Protein AF-A0A660TNU0-F1 (afdb_monomer)

Foldseek 3Di:
DQPPCLVVDQDAAEAAADLQCCVVHLSHPHYHYQNHPDPVSVVVVVCCVVVVDPDPDDHDPCNCVPPPSNVD

Mean predicted aligned error: 4.05 Å

Radius of gyration: 12.71 Å; Cα contacts (8 Å, |Δi|>4): 78; chains: 1; bounding box: 33×24×29 Å

Secondary structure (DSSP, 8-state):
---GGGGTS--EEEESS-TTGGGT-TT-SEEEE-----HHHHHHHHHHHTTSS-------GGGGTT-GGGG-

Solvent-accessible surface area (backbone atoms only — not comparable to full-atom values): 4635 Å² total; per-residue (Å²): 134,82,74,67,55,55,81,79,40,99,49,76,47,73,34,37,57,56,75,47,57,45,74,85,46,43,78,55,88,38,78,42,80,60,64,41,84,44,74,69,48,53,52,52,52,52,39,35,75,73,65,80,36,82,88,84,80,82,85,63,79,64,38,40,68,89,41,71,62,52,75,112

Sequence (72 aa):
DIPWYVYEIPTVFVSLNFTTHLTDVPMVKTYINAYKNSRTVIRQVIQKMMGDSEFKGSYNENVWCNKWETRR

p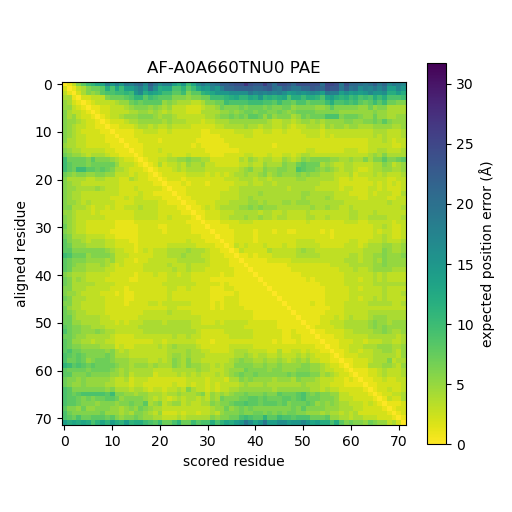LDDT: mean 90.22, std 7.81, range [52.81, 97.88]

Structure (mmCIF, N/CA/C/O backbone):
data_AF-A0A660TNU0-F1
#
_entry.id   AF-A0A660TNU0-F1
#
loop_
_atom_site.group_PDB
_atom_site.id
_atom_site.type_symbol
_atom_site.label_atom_id
_atom_site.label_alt_id
_atom_site.label_comp_id
_atom_site.label_asym_id
_atom_site.label_entity_id
_atom_site.label_seq_id
_atom_site.pdbx_PDB_ins_code
_atom_site.Cartn_x
_atom_site.Cartn_y
_atom_site.Cartn_z
_atom_site.occupancy
_atom_site.B_iso_or_equiv
_atom_site.auth_seq_id
_atom_site.auth_comp_id
_atom_site.auth_asym_id
_atom_site.auth_atom_id
_atom_site.pdbx_PDB_model_num
ATOM 1 N N . ASP A 1 1 ? 16.316 -12.035 -5.078 1.00 52.81 1 ASP A N 1
ATOM 2 C CA . ASP A 1 1 ? 15.829 -12.155 -6.461 1.00 52.81 1 ASP A CA 1
ATOM 3 C C . ASP A 1 1 ? 14.655 -11.243 -6.713 1.00 52.81 1 ASP A C 1
ATOM 5 O O . ASP A 1 1 ? 13.824 -11.057 -5.831 1.00 52.81 1 ASP A O 1
ATOM 9 N N . ILE A 1 2 ? 14.625 -10.655 -7.905 1.00 60.56 2 ILE A N 1
ATOM 10 C CA . ILE A 1 2 ? 13.514 -9.840 -8.396 1.00 60.56 2 ILE A CA 1
ATOM 11 C C . ILE A 1 2 ? 12.438 -10.814 -8.898 1.00 60.56 2 ILE A C 1
ATOM 13 O O . ILE A 1 2 ? 12.745 -11.636 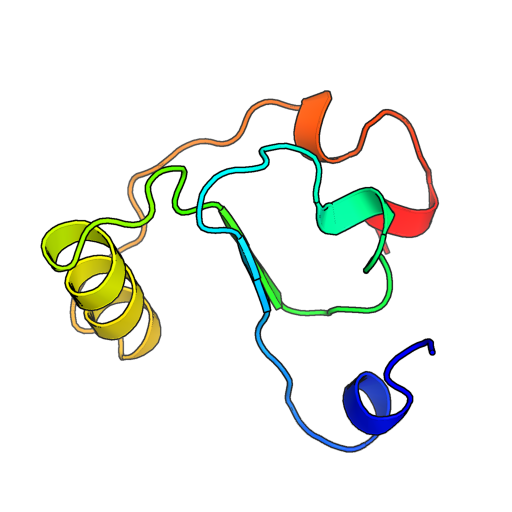-9.757 1.00 60.56 2 ILE A O 1
ATOM 17 N N . PRO A 1 3 ? 11.193 -10.761 -8.402 1.00 72.81 3 PRO A N 1
ATOM 18 C CA . PRO A 1 3 ? 10.153 -11.687 -8.832 1.00 72.81 3 PRO A CA 1
ATOM 19 C C . PRO A 1 3 ? 9.695 -11.407 -10.274 1.00 72.81 3 PRO A C 1
ATOM 21 O O . PRO A 1 3 ? 8.808 -10.592 -10.518 1.00 72.81 3 PRO A O 1
ATOM 24 N N . TRP A 1 4 ? 10.290 -12.099 -11.248 1.00 77.31 4 TRP A N 1
ATOM 25 C CA . TRP A 1 4 ? 9.930 -12.046 -12.679 1.00 77.31 4 TRP A CA 1
ATOM 26 C C . TRP A 1 4 ? 8.463 -12.402 -12.943 1.00 77.31 4 TRP A C 1
ATOM 28 O O . TRP A 1 4 ? 7.840 -11.839 -13.841 1.00 77.31 4 TRP A O 1
ATOM 38 N N . TYR A 1 5 ? 7.881 -13.263 -12.107 1.00 83.12 5 TYR A N 1
ATOM 39 C CA . TYR A 1 5 ? 6.483 -13.680 -12.214 1.00 83.12 5 TYR A CA 1
ATOM 40 C C . TYR A 1 5 ? 5.483 -12.526 -12.082 1.00 83.12 5 TYR A C 1
ATOM 42 O O . TYR A 1 5 ? 4.347 -12.677 -12.511 1.00 83.12 5 TYR A O 1
ATOM 50 N N . VAL A 1 6 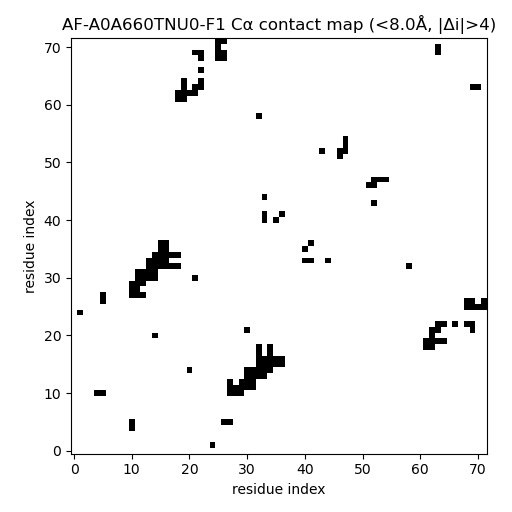? 5.879 -11.358 -11.561 1.00 87.00 6 VAL A N 1
ATOM 51 C CA . VAL A 1 6 ? 5.008 -10.168 -11.511 1.00 87.00 6 VAL A CA 1
ATOM 52 C C . VAL A 1 6 ? 4.570 -9.716 -12.915 1.00 87.00 6 VAL A C 1
ATOM 54 O O . VAL A 1 6 ? 3.515 -9.096 -13.066 1.00 87.00 6 VAL A O 1
ATOM 57 N N . TYR A 1 7 ? 5.351 -10.044 -13.949 1.00 85.25 7 TYR A N 1
ATOM 58 C CA . TYR A 1 7 ? 5.018 -9.737 -15.342 1.00 85.25 7 TYR A CA 1
ATOM 59 C C . TYR A 1 7 ? 4.168 -10.816 -16.024 1.00 85.25 7 TYR A C 1
ATOM 61 O O . TYR A 1 7 ? 3.471 -10.506 -16.988 1.00 85.25 7 TYR A O 1
ATOM 69 N N . GLU A 1 8 ? 4.199 -12.049 -15.522 1.00 89.69 8 GLU A N 1
ATOM 70 C CA . GLU A 1 8 ? 3.512 -13.204 -16.118 1.00 89.69 8 GLU A CA 1
ATOM 71 C C . GLU A 1 8 ? 2.189 -13.525 -15.414 1.00 89.69 8 GLU A C 1
ATOM 73 O O . GLU A 1 8 ? 1.226 -13.958 -16.045 1.00 89.69 8 GLU A O 1
ATOM 78 N N . ILE A 1 9 ? 2.126 -13.290 -14.103 1.00 89.75 9 ILE A N 1
ATOM 79 C CA . ILE A 1 9 ? 1.011 -13.656 -13.235 1.00 89.75 9 ILE A CA 1
ATOM 80 C C . ILE A 1 9 ? 0.517 -12.395 -12.516 1.00 89.75 9 ILE A C 1
ATOM 82 O O . ILE A 1 9 ? 1.319 -11.696 -11.883 1.00 89.75 9 ILE A O 1
ATOM 86 N N . PRO A 1 10 ? -0.799 -12.099 -12.547 1.00 89.88 10 PRO A N 1
ATOM 87 C CA . PRO A 1 10 ? -1.378 -11.024 -11.751 1.00 89.88 10 PRO A CA 1
ATOM 88 C C . PRO A 1 10 ? -0.979 -11.161 -10.280 1.00 89.88 10 PRO A C 1
ATOM 90 O O . PRO A 1 10 ? -1.350 -12.117 -9.602 1.00 89.88 10 PRO A O 1
ATOM 93 N N . THR A 1 11 ? -0.193 -10.200 -9.802 1.00 90.88 11 THR A N 1
ATOM 94 C CA . THR A 1 11 ? 0.415 -10.240 -8.472 1.00 90.88 11 THR A CA 1
ATOM 95 C C . THR A 1 11 ? 0.018 -8.997 -7.689 1.00 90.88 11 THR A C 1
ATOM 97 O O . THR A 1 11 ? 0.214 -7.873 -8.152 1.00 90.88 11 THR A O 1
ATOM 100 N N . VAL A 1 12 ? -0.512 -9.203 -6.483 1.00 92.81 12 VAL A N 1
ATOM 101 C CA . VAL A 1 12 ? -0.814 -8.138 -5.520 1.00 92.81 12 VAL A CA 1
ATOM 102 C C . VAL A 1 12 ? 0.194 -8.211 -4.382 1.00 92.81 12 VAL A C 1
ATOM 104 O O . VAL A 1 12 ? 0.403 -9.279 -3.806 1.00 92.81 12 VAL A O 1
ATOM 107 N N . PHE A 1 13 ? 0.796 -7.076 -4.035 1.00 93.50 13 PHE A N 1
ATOM 108 C CA . PHE A 1 13 ? 1.722 -6.973 -2.913 1.00 93.50 13 PHE A CA 1
ATOM 109 C C . PHE A 1 13 ? 1.059 -6.273 -1.726 1.00 93.50 13 PHE A C 1
ATOM 111 O O . PHE A 1 13 ? 0.519 -5.176 -1.866 1.00 93.50 13 PHE A O 1
ATOM 118 N N . VAL A 1 14 ? 1.130 -6.881 -0.540 1.00 95.12 14 VAL A N 1
ATOM 119 C CA . VAL A 1 14 ? 0.583 -6.309 0.698 1.00 95.12 14 VAL A CA 1
ATOM 120 C C . VAL A 1 14 ? 1.711 -6.098 1.702 1.00 95.12 14 VAL A C 1
ATOM 122 O O . VAL A 1 14 ? 2.250 -7.057 2.255 1.00 95.12 14 VAL A O 1
ATOM 125 N N . SER A 1 15 ? 2.046 -4.839 1.985 1.00 94.88 15 SER A N 1
ATOM 126 C CA . SER A 1 15 ? 2.995 -4.503 3.045 1.00 94.88 15 SER A CA 1
ATOM 127 C C . SER A 1 15 ? 2.285 -4.412 4.388 1.00 94.88 15 SER A C 1
ATOM 129 O O . SER A 1 15 ? 1.412 -3.569 4.605 1.00 94.88 15 SER A O 1
ATOM 131 N N . LEU A 1 16 ? 2.682 -5.277 5.319 1.00 94.00 16 LEU A N 1
ATOM 132 C CA . LEU A 1 16 ? 2.075 -5.340 6.644 1.00 94.00 16 LEU A CA 1
ATOM 133 C C . LEU A 1 16 ? 2.666 -4.355 7.650 1.00 94.00 16 LEU A C 1
ATOM 135 O O . LEU A 1 16 ? 2.037 -4.173 8.671 1.00 94.00 16 LEU A O 1
ATOM 139 N N . ASN A 1 17 ? 3.825 -3.732 7.419 1.00 89.12 17 ASN A N 1
ATOM 140 C CA . ASN A 1 17 ? 4.440 -2.824 8.407 1.00 89.12 17 ASN A CA 1
ATOM 141 C C . ASN A 1 17 ? 5.198 -1.662 7.748 1.00 89.12 17 ASN A C 1
ATOM 143 O O . ASN A 1 17 ? 5.036 -0.514 8.151 1.00 89.12 17 ASN A O 1
ATOM 147 N N . PHE A 1 18 ? 6.024 -1.941 6.736 1.00 88.00 18 PHE A N 1
ATOM 148 C CA . PHE A 1 18 ? 6.874 -0.924 6.118 1.00 88.00 18 PHE A CA 1
ATOM 149 C C . PHE A 1 18 ? 6.074 -0.009 5.193 1.00 88.00 18 PHE A C 1
ATOM 151 O O . PHE A 1 18 ? 5.446 -0.468 4.239 1.00 88.00 18 PHE A O 1
ATOM 158 N N . THR A 1 19 ?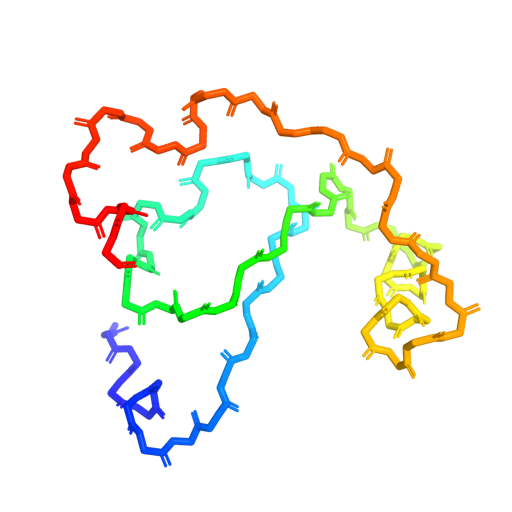 6.134 1.294 5.454 1.00 86.75 19 THR A N 1
ATOM 159 C CA . THR A 1 19 ? 5.396 2.313 4.693 1.00 86.75 19 THR A CA 1
ATOM 160 C C . THR A 1 19 ? 6.014 2.607 3.326 1.00 86.75 19 THR A C 1
ATOM 162 O O . THR A 1 19 ? 5.316 3.103 2.444 1.00 86.75 19 THR A O 1
ATOM 165 N N . THR A 1 20 ? 7.289 2.257 3.147 1.00 91.12 20 THR A N 1
ATOM 166 C CA . THR A 1 20 ? 8.112 2.524 1.959 1.00 91.12 20 THR A CA 1
ATOM 167 C C . THR A 1 20 ? 8.517 1.254 1.207 1.00 91.12 20 THR A C 1
ATOM 169 O O . THR A 1 20 ? 9.377 1.318 0.341 1.00 91.12 20 THR A O 1
ATOM 172 N N . HIS A 1 21 ? 7.915 0.096 1.510 1.00 90.69 21 HIS A N 1
ATOM 173 C CA . HIS A 1 21 ? 8.333 -1.202 0.947 1.00 90.69 21 HIS A CA 1
ATOM 174 C C . HIS A 1 21 ? 8.247 -1.257 -0.585 1.00 90.69 21 HIS A C 1
ATOM 176 O O . HIS A 1 21 ? 8.917 -2.057 -1.229 1.00 90.69 21 HIS A O 1
ATOM 182 N N . LEU A 1 22 ? 7.440 -0.375 -1.175 1.00 89.94 22 LEU A N 1
ATOM 183 C CA . LEU A 1 22 ? 7.328 -0.223 -2.614 1.00 89.94 22 LEU A CA 1
ATOM 184 C C . LEU A 1 22 ? 8.673 0.070 -3.300 1.00 89.94 22 LEU A C 1
ATOM 186 O O . LEU A 1 22 ? 8.850 -0.310 -4.453 1.00 89.94 22 LEU A O 1
ATOM 190 N N . THR A 1 23 ? 9.640 0.695 -2.618 1.00 90.69 23 THR A N 1
ATOM 191 C CA . THR A 1 23 ? 10.954 0.983 -3.219 1.00 90.69 23 THR A CA 1
ATOM 192 C C . THR A 1 23 ? 11.740 -0.261 -3.600 1.00 90.69 23 THR A C 1
ATOM 194 O O . THR A 1 23 ? 12.609 -0.170 -4.463 1.00 90.69 23 THR A O 1
ATOM 197 N N . ASP A 1 24 ? 11.449 -1.389 -2.956 1.00 89.25 24 ASP A N 1
ATOM 198 C CA . ASP A 1 24 ? 12.138 -2.660 -3.182 1.00 89.25 24 ASP A CA 1
ATOM 199 C C . ASP A 1 24 ? 11.391 -3.526 -4.203 1.00 89.25 24 ASP A C 1
ATOM 201 O O . ASP A 1 24 ? 11.961 -4.441 -4.798 1.00 89.25 24 ASP A O 1
ATOM 205 N N . VAL A 1 25 ? 10.113 -3.211 -4.435 1.00 89.06 25 VAL A N 1
ATOM 206 C CA . VAL A 1 25 ? 9.235 -3.907 -5.378 1.00 89.06 25 VAL A CA 1
ATOM 207 C C . VAL A 1 25 ? 8.536 -2.948 -6.357 1.00 89.06 25 VAL A C 1
ATOM 209 O O . VAL A 1 25 ? 7.329 -3.058 -6.556 1.00 89.06 25 VAL A O 1
ATOM 212 N N . PRO A 1 26 ? 9.249 -2.021 -7.030 1.00 89.38 26 PRO A N 1
ATOM 213 C CA . PRO A 1 26 ? 8.622 -1.002 -7.882 1.00 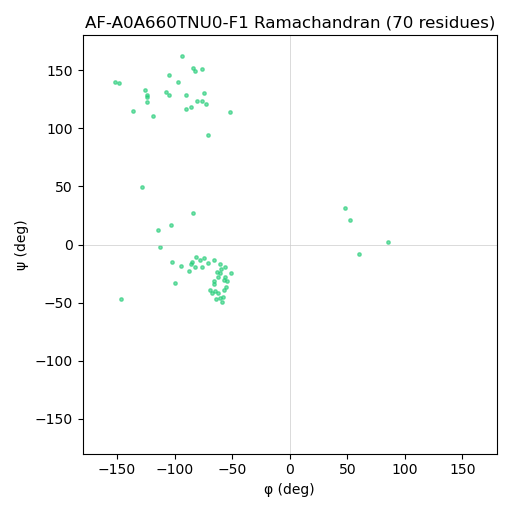89.38 26 PRO A CA 1
ATOM 214 C C . PRO A 1 26 ? 7.915 -1.580 -9.120 1.00 89.38 26 PRO A C 1
ATOM 216 O O . PRO A 1 26 ? 7.157 -0.888 -9.784 1.00 89.38 26 PRO A O 1
ATOM 219 N N . MET A 1 27 ? 8.158 -2.851 -9.446 1.00 88.62 27 MET A N 1
ATOM 220 C CA . MET A 1 27 ? 7.536 -3.551 -10.570 1.00 88.62 27 MET A CA 1
ATOM 221 C C . MET A 1 27 ? 6.094 -4.014 -10.303 1.00 88.62 27 MET A C 1
ATOM 223 O O . MET A 1 27 ? 5.414 -4.439 -11.240 1.00 88.62 27 MET A O 1
ATOM 227 N N . VAL A 1 28 ? 5.624 -4.001 -9.048 1.00 89.94 28 VAL A N 1
ATOM 228 C CA . VAL A 1 28 ? 4.274 -4.484 -8.714 1.00 89.94 28 VAL A CA 1
ATOM 229 C C . VAL A 1 28 ? 3.215 -3.480 -9.152 1.00 89.94 28 VAL A C 1
ATOM 231 O O . VAL A 1 28 ? 3.272 -2.302 -8.823 1.00 89.94 28 VAL A O 1
ATOM 234 N N . LYS A 1 29 ? 2.199 -3.969 -9.866 1.00 89.50 29 LYS A N 1
ATOM 235 C CA . LYS A 1 29 ? 1.117 -3.127 -10.408 1.00 89.50 29 LYS A CA 1
ATOM 236 C C . LYS A 1 29 ? 0.030 -2.810 -9.383 1.00 89.50 29 LYS A C 1
ATOM 238 O O . LYS A 1 29 ? -0.761 -1.893 -9.567 1.00 89.50 29 LYS A O 1
ATOM 243 N N . THR A 1 30 ? -0.059 -3.601 -8.316 1.00 92.69 30 THR A N 1
ATOM 244 C CA . THR A 1 30 ? -1.040 -3.408 -7.248 1.00 92.69 30 THR A CA 1
ATOM 245 C C . THR A 1 30 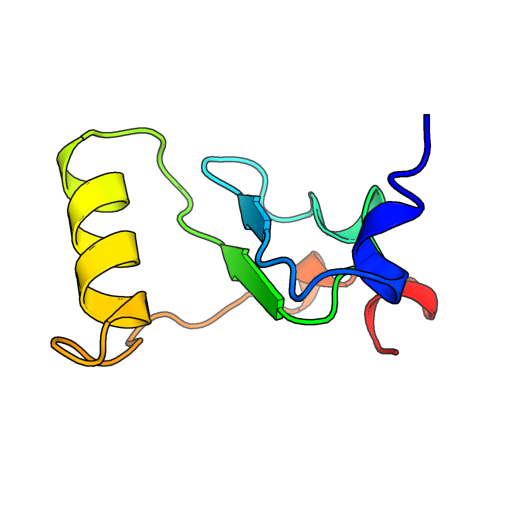? -0.351 -3.579 -5.907 1.00 92.69 30 THR A C 1
ATOM 247 O O . THR A 1 30 ? 0.114 -4.667 -5.564 1.00 92.69 30 THR A O 1
ATOM 250 N N . TYR A 1 31 ? -0.295 -2.487 -5.151 1.00 93.31 31 TYR A N 1
ATOM 251 C CA . TYR A 1 31 ? 0.380 -2.407 -3.865 1.00 93.31 31 TYR A CA 1
ATOM 252 C C . TYR A 1 31 ? -0.581 -1.896 -2.790 1.00 93.31 31 TYR A C 1
ATOM 254 O O . TYR A 1 31 ? -1.274 -0.897 -2.987 1.00 93.31 31 TYR A O 1
ATOM 262 N N . ILE A 1 32 ? -0.614 -2.570 -1.641 1.00 95.25 32 ILE A N 1
ATOM 263 C CA . ILE A 1 32 ? -1.467 -2.223 -0.500 1.00 95.25 32 ILE A CA 1
ATOM 264 C C . ILE A 1 32 ? -0.590 -2.040 0.740 1.00 95.25 32 ILE A C 1
ATOM 266 O O . ILE A 1 32 ? 0.091 -2.969 1.173 1.00 95.25 32 ILE A O 1
ATOM 270 N N . ASN A 1 33 ? -0.661 -0.865 1.368 1.00 95.06 33 ASN A N 1
ATOM 271 C CA . ASN A 1 33 ? -0.103 -0.640 2.702 1.00 95.06 33 ASN A CA 1
ATOM 272 C C . ASN A 1 33 ? -1.159 -0.951 3.775 1.00 95.06 33 ASN A C 1
ATOM 274 O O . ASN A 1 33 ? -2.180 -0.271 3.866 1.00 95.06 33 ASN A O 1
ATOM 278 N N . ALA A 1 34 ? -0.893 -1.956 4.610 1.00 95.06 34 ALA A N 1
ATOM 279 C CA . ALA A 1 34 ? -1.770 -2.379 5.703 1.00 95.06 34 ALA A CA 1
ATOM 280 C C . ALA A 1 34 ? -1.299 -1.898 7.090 1.00 95.06 34 ALA A C 1
ATOM 282 O O . ALA A 1 34 ? -2.078 -1.933 8.040 1.00 95.06 34 ALA A O 1
ATOM 283 N N . TYR A 1 35 ? -0.047 -1.435 7.210 1.00 91.88 35 TYR A N 1
ATOM 284 C CA . TYR A 1 35 ? 0.557 -0.786 8.392 1.00 91.88 35 TYR A CA 1
ATOM 285 C C . TYR A 1 35 ? 0.611 -1.596 9.702 1.00 91.88 35 TYR A C 1
ATOM 287 O O . TYR A 1 35 ? 1.236 -1.142 10.661 1.00 91.88 35 TYR A O 1
ATOM 295 N N . LYS A 1 36 ? -0.028 -2.768 9.783 1.00 94.00 36 LYS A N 1
ATOM 296 C CA . LYS A 1 36 ? 0.096 -3.685 10.921 1.00 94.00 36 LYS A CA 1
ATOM 297 C C . LYS A 1 36 ? -0.039 -5.158 10.520 1.00 94.00 36 LYS A C 1
ATOM 299 O O . LYS A 1 36 ? -0.960 -5.539 9.801 1.00 94.00 36 LYS A O 1
ATOM 304 N N . ASN A 1 37 ? 0.792 -6.023 11.101 1.00 94.62 37 ASN A N 1
ATOM 305 C CA . ASN A 1 37 ? 0.783 -7.479 10.884 1.00 94.62 37 ASN A CA 1
ATOM 306 C C . ASN A 1 37 ? -0.228 -8.272 11.748 1.00 94.62 37 ASN A C 1
ATOM 308 O O . ASN A 1 37 ? -0.011 -9.447 12.044 1.00 94.62 37 ASN A O 1
ATOM 312 N N . SER A 1 38 ? -1.333 -7.661 12.182 1.00 96.44 38 SER A N 1
ATOM 313 C CA . SER A 1 38 ? -2.308 -8.351 13.036 1.00 96.44 38 SER A CA 1
ATOM 314 C C . SER A 1 38 ? -3.303 -9.183 12.222 1.00 96.44 38 SER A C 1
ATOM 316 O O . SER A 1 38 ? -3.668 -8.833 11.099 1.00 96.44 38 SER A O 1
ATOM 318 N N . ARG A 1 39 ? -3.831 -10.259 12.822 1.00 96.75 39 ARG A N 1
ATOM 319 C CA . ARG A 1 39 ? -4.856 -11.116 12.193 1.00 96.75 39 ARG A CA 1
ATOM 320 C C . ARG A 1 39 ? -6.094 -10.331 11.751 1.00 96.75 39 ARG A C 1
ATOM 322 O O . ARG A 1 39 ? -6.681 -10.643 10.718 1.00 96.75 39 ARG A O 1
ATOM 329 N N . THR A 1 40 ? -6.485 -9.321 12.526 1.00 96.88 40 THR A N 1
ATOM 330 C CA . THR A 1 40 ? -7.609 -8.436 12.203 1.00 96.88 40 THR A CA 1
ATOM 331 C C . THR A 1 40 ? -7.333 -7.635 10.936 1.00 96.88 40 THR A C 1
ATOM 333 O O . THR A 1 40 ? -8.175 -7.614 10.044 1.00 96.88 40 THR A O 1
ATOM 336 N N . VAL A 1 41 ? -6.147 -7.033 10.823 1.00 96.00 41 VAL A N 1
ATOM 337 C CA . VAL A 1 41 ? -5.781 -6.217 9.658 1.00 96.00 41 VAL A CA 1
ATOM 338 C C . VAL A 1 41 ? -5.639 -7.079 8.409 1.00 96.00 41 VAL A C 1
ATOM 340 O O . VAL A 1 41 ? -6.186 -6.727 7.371 1.00 96.00 41 VAL A O 1
ATOM 343 N N . ILE A 1 42 ? -5.021 -8.258 8.518 1.00 96.62 42 ILE A N 1
ATOM 344 C CA . ILE A 1 42 ? -4.924 -9.205 7.397 1.00 96.62 42 ILE A CA 1
ATOM 345 C C . ILE A 1 42 ? -6.323 -9.590 6.886 1.00 96.62 42 ILE A C 1
ATOM 347 O O . ILE A 1 42 ? -6.572 -9.550 5.684 1.00 96.62 42 ILE A O 1
ATOM 351 N N . ARG A 1 43 ? -7.272 -9.897 7.785 1.00 97.19 43 ARG A N 1
ATOM 352 C CA . ARG A 1 43 ? -8.665 -10.191 7.396 1.00 97.19 43 ARG A CA 1
ATOM 353 C C . ARG A 1 43 ? -9.347 -9.004 6.718 1.00 97.19 43 ARG A C 1
ATOM 355 O O . ARG A 1 43 ? -10.051 -9.203 5.735 1.00 97.19 43 ARG A O 1
ATOM 362 N N . GLN A 1 44 ? -9.133 -7.790 7.221 1.00 97.06 44 GLN A N 1
ATOM 363 C CA . GLN A 1 44 ? -9.690 -6.580 6.616 1.00 97.06 44 GLN A CA 1
ATOM 364 C C . GLN A 1 44 ? -9.121 -6.325 5.218 1.00 97.06 44 GLN A C 1
ATOM 366 O O . GLN A 1 44 ? -9.878 -5.945 4.332 1.00 97.06 44 GLN A O 1
ATOM 371 N N . VAL A 1 45 ? -7.822 -6.553 4.998 1.00 97.00 45 VAL A N 1
ATOM 372 C CA . VAL A 1 45 ? -7.218 -6.446 3.660 1.00 97.00 45 VAL A CA 1
ATOM 373 C C . VAL A 1 45 ? -7.866 -7.442 2.701 1.00 97.00 45 VAL A C 1
ATOM 375 O O . VAL A 1 45 ? -8.276 -7.040 1.618 1.00 97.00 45 VAL A O 1
ATOM 378 N N . ILE A 1 46 ? -8.044 -8.701 3.118 1.00 96.75 46 ILE A N 1
ATOM 379 C CA . ILE A 1 46 ? -8.700 -9.729 2.293 1.00 96.75 46 ILE A CA 1
ATOM 380 C C . ILE A 1 46 ? -10.126 -9.302 1.919 1.00 96.75 46 ILE A C 1
ATOM 382 O O . ILE A 1 46 ? -10.462 -9.308 0.741 1.00 96.75 46 ILE A O 1
ATOM 386 N N . GLN A 1 47 ? -10.943 -8.863 2.882 1.00 97.81 47 GLN A N 1
ATOM 387 C CA . GLN A 1 47 ? -12.308 -8.384 2.605 1.00 97.81 47 GLN A CA 1
ATOM 388 C C . GLN A 1 47 ? -12.327 -7.225 1.602 1.00 97.81 47 GLN A C 1
ATOM 390 O O . GLN A 1 47 ? -13.189 -7.169 0.731 1.00 97.81 47 GLN A O 1
ATOM 395 N N . LYS A 1 48 ? -11.358 -6.308 1.697 1.00 97.38 48 LYS A N 1
ATOM 396 C CA . LYS A 1 48 ? -11.250 -5.185 0.760 1.00 97.38 48 LYS A CA 1
ATOM 397 C C . LYS A 1 48 ? -10.842 -5.622 -0.638 1.00 97.38 48 LYS A C 1
ATOM 399 O O . LYS A 1 48 ? -11.380 -5.115 -1.614 1.00 97.38 48 LYS A O 1
ATOM 404 N N . MET A 1 49 ? -9.936 -6.590 -0.737 1.00 95.62 49 MET A N 1
ATOM 405 C CA . MET A 1 49 ? -9.537 -7.181 -2.016 1.00 95.62 49 MET A CA 1
ATOM 406 C C . MET A 1 49 ? -10.681 -7.951 -2.685 1.00 95.62 49 MET A C 1
ATOM 408 O O . MET A 1 49 ? -10.783 -7.929 -3.906 1.00 95.62 49 MET A O 1
ATOM 412 N N . MET A 1 50 ? -11.548 -8.595 -1.898 1.00 96.81 50 MET A N 1
ATOM 413 C CA . MET A 1 50 ? -12.737 -9.298 -2.399 1.00 96.81 50 MET A CA 1
ATOM 414 C C . MET A 1 50 ? -13.872 -8.354 -2.824 1.00 96.81 50 MET A C 1
ATOM 416 O O . MET A 1 50 ? -14.819 -8.801 -3.461 1.00 96.81 50 MET A O 1
ATOM 420 N N . GLY A 1 51 ? -13.788 -7.061 -2.490 1.00 96.56 51 GLY A N 1
ATOM 421 C CA . GLY A 1 51 ? -14.845 -6.080 -2.758 1.00 96.56 51 GLY A CA 1
ATOM 422 C C . GLY A 1 51 ? -15.943 -6.020 -1.689 1.00 96.56 51 GLY A C 1
ATOM 423 O O . GLY A 1 51 ? -16.853 -5.207 -1.807 1.00 96.56 51 GLY A O 1
ATOM 424 N N . ASP A 1 52 ? -15.835 -6.799 -0.609 1.00 97.88 52 ASP A N 1
ATOM 425 C CA . ASP A 1 52 ? -16.802 -6.806 0.501 1.00 97.88 52 ASP A CA 1
ATOM 426 C C . ASP A 1 52 ? -16.733 -5.523 1.355 1.00 97.88 52 ASP A C 1
ATOM 428 O O . ASP A 1 52 ? -17.599 -5.250 2.189 1.00 97.88 52 ASP A O 1
ATOM 432 N N . SER A 1 53 ? -15.655 -4.746 1.218 1.00 97.06 53 SER A N 1
ATOM 433 C CA . SER A 1 53 ? -15.415 -3.520 1.975 1.00 97.06 53 SER A CA 1
ATOM 434 C C . SER A 1 53 ? -14.560 -2.538 1.177 1.00 97.06 53 SER A C 1
ATOM 436 O O . SER A 1 53 ? -13.566 -2.920 0.576 1.00 97.06 53 SER A O 1
ATOM 438 N N . GLU A 1 54 ? -14.866 -1.246 1.234 1.00 96.88 54 GLU A N 1
ATOM 439 C CA . GLU A 1 54 ? -14.062 -0.228 0.547 1.00 96.88 54 GLU A CA 1
ATOM 440 C C . GLU A 1 54 ? -12.739 0.080 1.266 1.00 96.88 54 GLU A C 1
ATOM 442 O O . GLU A 1 54 ? -12.635 0.011 2.501 1.00 96.88 54 GLU A O 1
ATOM 447 N N . PHE A 1 55 ? -11.720 0.491 0.508 1.00 96.19 55 PHE A N 1
ATOM 448 C CA . PHE A 1 55 ? -10.510 1.093 1.067 1.00 96.19 55 PHE A CA 1
ATOM 449 C C . PHE A 1 55 ? -10.813 2.511 1.562 1.00 96.19 55 PHE A C 1
ATOM 451 O O . PHE A 1 55 ? -11.230 3.369 0.799 1.00 96.19 55 PHE A O 1
ATOM 458 N N . LYS A 1 56 ? -10.592 2.749 2.860 1.00 95.69 56 LYS A N 1
ATOM 459 C CA . LYS A 1 56 ? -10.851 4.044 3.522 1.00 95.69 56 LYS A CA 1
ATOM 460 C C . LYS A 1 56 ? -9.579 4.758 3.987 1.00 95.69 56 LYS A C 1
ATOM 462 O O . LYS A 1 56 ? -9.657 5.819 4.591 1.00 95.69 56 LYS A O 1
ATOM 467 N N . GLY A 1 57 ? -8.418 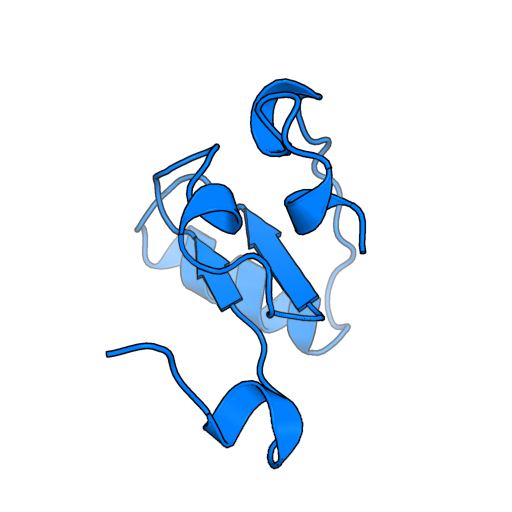4.133 3.796 1.00 91.62 57 GLY A N 1
ATOM 468 C CA . GLY A 1 57 ? -7.136 4.683 4.227 1.00 91.62 57 GLY A CA 1
ATOM 469 C C . GLY A 1 57 ? -6.588 5.688 3.219 1.00 91.62 57 GLY A C 1
ATOM 470 O O . GLY A 1 57 ? -6.793 5.539 2.018 1.00 91.62 57 GLY A O 1
ATOM 471 N N . SER A 1 58 ? -5.847 6.672 3.714 1.00 91.94 58 SER A N 1
ATOM 472 C CA . SER A 1 58 ? -5.018 7.570 2.912 1.00 91.94 58 SER A CA 1
ATOM 473 C C . SER A 1 58 ? -3.547 7.191 3.064 1.00 91.94 58 SER A C 1
ATOM 475 O O . SER A 1 58 ? -3.118 6.779 4.144 1.00 91.94 58 SER A O 1
ATOM 477 N N . TYR A 1 59 ? -2.761 7.361 2.005 1.00 89.69 59 TYR A N 1
ATOM 478 C CA . TYR A 1 59 ? -1.313 7.180 2.062 1.00 89.69 59 TYR A CA 1
ATOM 479 C C . TYR A 1 59 ? -0.603 8.515 2.334 1.00 89.69 59 TYR A C 1
ATOM 481 O O . TYR A 1 59 ? -1.168 9.592 2.161 1.00 89.69 59 TYR A O 1
ATOM 489 N N . ASN A 1 60 ? 0.655 8.437 2.767 1.00 89.69 60 ASN A N 1
ATOM 490 C CA . ASN A 1 60 ? 1.568 9.578 2.808 1.00 89.69 60 ASN A CA 1
ATOM 491 C C . ASN A 1 60 ? 2.437 9.551 1.539 1.00 89.69 60 ASN A C 1
ATOM 493 O O . ASN A 1 60 ? 2.891 8.471 1.159 1.00 89.69 60 ASN A O 1
ATOM 497 N N . GLU A 1 61 ? 2.706 10.705 0.917 1.00 88.94 61 GLU A N 1
ATOM 498 C CA . GLU A 1 61 ? 3.565 10.841 -0.279 1.00 88.94 61 GLU A CA 1
ATOM 499 C C . GLU A 1 61 ? 4.944 10.171 -0.140 1.00 88.94 61 GLU A C 1
ATOM 501 O O . GLU A 1 61 ? 5.532 9.735 -1.131 1.00 88.94 61 GLU A O 1
ATOM 506 N N . ASN A 1 62 ? 5.428 9.994 1.092 1.00 88.75 62 ASN A N 1
ATOM 507 C CA . ASN A 1 62 ? 6.649 9.253 1.400 1.00 88.75 62 ASN A CA 1
ATOM 508 C C . ASN A 1 62 ? 6.652 7.807 0.874 1.00 88.75 62 ASN A C 1
ATOM 510 O O . ASN A 1 62 ? 7.732 7.241 0.720 1.00 88.75 62 ASN A O 1
ATOM 514 N N . VAL A 1 63 ? 5.495 7.212 0.553 1.00 88.94 63 VAL A N 1
ATOM 515 C CA . VAL A 1 63 ? 5.410 5.869 -0.057 1.00 88.94 63 VAL A CA 1
ATOM 516 C C . VAL A 1 63 ? 6.238 5.756 -1.343 1.00 88.94 63 VAL A C 1
ATOM 518 O O . VAL A 1 63 ? 6.810 4.703 -1.615 1.00 88.94 63 VAL A O 1
ATOM 521 N N . TRP A 1 64 ? 6.373 6.853 -2.093 1.00 90.50 64 TRP A N 1
ATOM 522 C CA . TRP A 1 64 ? 7.128 6.882 -3.345 1.00 90.50 64 TRP A CA 1
ATOM 523 C C . TRP A 1 64 ? 8.627 7.136 -3.138 1.00 90.50 64 TRP A C 1
ATOM 525 O O . TRP A 1 64 ? 9.419 6.912 -4.055 1.00 90.50 64 TRP A O 1
ATOM 535 N N . CYS A 1 65 ? 9.028 7.625 -1.956 1.00 89.56 65 CYS A N 1
ATOM 536 C CA . CYS A 1 65 ? 10.409 7.994 -1.607 1.00 89.56 65 CYS A CA 1
ATOM 537 C C . CYS A 1 65 ? 11.119 8.866 -2.663 1.00 89.56 65 CYS A C 1
ATOM 539 O O . CYS A 1 65 ? 12.326 8.741 -2.854 1.00 89.56 65 CYS A O 1
ATOM 541 N N . ASN A 1 66 ? 10.375 9.717 -3.383 1.00 87.25 66 ASN A N 1
ATOM 542 C CA . ASN A 1 66 ? 10.871 10.516 -4.514 1.00 87.25 66 ASN A CA 1
ATOM 543 C C . ASN A 1 66 ? 11.599 9.703 -5.605 1.00 87.25 66 ASN A C 1
ATOM 545 O O . ASN A 1 66 ? 12.366 10.260 -6.390 1.00 87.25 66 ASN A O 1
ATOM 549 N N . LYS A 1 67 ? 11.356 8.390 -5.680 1.00 86.56 67 LYS A N 1
ATOM 550 C CA . LYS A 1 67 ? 11.888 7.529 -6.734 1.00 86.56 67 LYS A CA 1
ATOM 551 C C . LYS A 1 67 ? 10.902 7.498 -7.890 1.00 86.56 67 LYS A C 1
ATOM 553 O O . LYS A 1 67 ? 9.724 7.227 -7.706 1.00 86.56 67 LYS A O 1
ATOM 558 N N . TRP A 1 68 ? 11.389 7.754 -9.095 1.00 86.00 68 TRP A N 1
ATOM 559 C CA . TRP A 1 68 ? 10.559 7.743 -10.300 1.00 86.00 68 TRP A CA 1
ATOM 560 C C . TRP A 1 68 ? 10.011 6.339 -10.617 1.00 86.00 68 TRP A C 1
ATOM 562 O O . TRP A 1 68 ? 8.900 6.210 -11.119 1.00 86.00 68 TRP A O 1
ATOM 572 N N . GLU A 1 69 ? 10.760 5.286 -10.271 1.00 85.06 69 GLU A N 1
ATOM 573 C CA . GLU A 1 69 ? 10.398 3.885 -10.527 1.00 85.06 69 GLU A CA 1
ATOM 574 C C . GLU A 1 69 ? 9.121 3.456 -9.810 1.00 85.06 69 GLU A C 1
ATOM 576 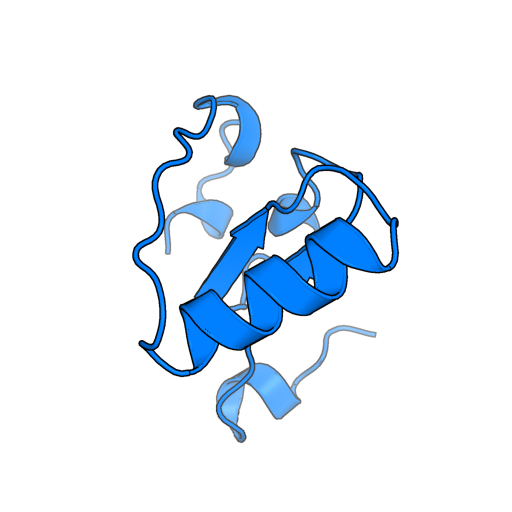O O . GLU A 1 69 ? 8.421 2.576 -10.294 1.00 85.06 69 GLU A O 1
ATOM 581 N N . THR A 1 70 ? 8.810 4.081 -8.673 1.00 85.12 70 THR A N 1
ATOM 582 C CA . THR A 1 70 ? 7.650 3.723 -7.858 1.00 85.12 70 THR A CA 1
AT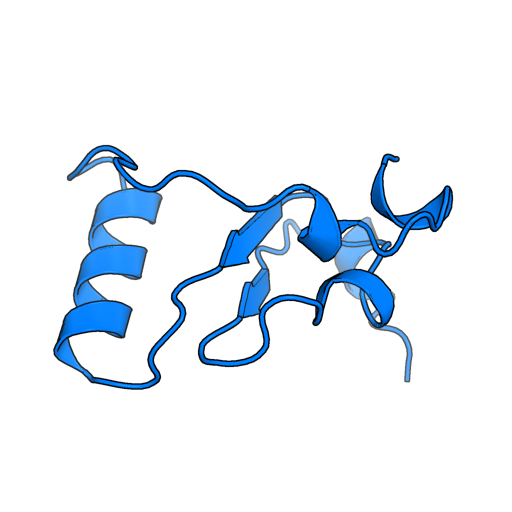OM 583 C C . THR A 1 70 ? 6.353 4.334 -8.392 1.00 85.12 70 THR A C 1
ATOM 585 O O . THR A 1 70 ? 5.290 3.933 -7.950 1.00 85.12 70 THR A O 1
ATOM 588 N N . ARG A 1 71 ? 6.409 5.264 -9.359 1.00 83.19 71 ARG A N 1
ATOM 589 C CA . ARG A 1 71 ? 5.234 5.938 -9.955 1.00 83.19 71 ARG A CA 1
ATOM 590 C C . ARG A 1 71 ? 4.850 5.409 -11.350 1.00 83.19 71 ARG A C 1
ATOM 592 O O . ARG A 1 71 ? 4.175 6.119 -12.092 1.00 83.19 71 ARG A O 1
ATOM 599 N N . ARG A 1 72 ? 5.347 4.232 -11.732 1.00 71.25 72 ARG A N 1
ATOM 600 C CA . ARG A 1 72 ? 5.135 3.625 -13.057 1.00 71.25 72 ARG A CA 1
ATOM 601 C C . ARG A 1 72 ? 3.784 2.937 -13.213 1.00 71.25 72 ARG A C 1
ATOM 603 O O . ARG A 1 72 ? 3.225 2.486 -12.193 1.00 71.25 72 ARG A O 1
#

Nearest PDB structures (foldseek):
  5vqd-assembly1_A  TM=9.513E-01  e=7.896E-04  unidentified